Protein AF-A0A2T6MXI6-F1 (afdb_monomer_lite)

Structure (mmCIF, N/CA/C/O backbone):
data_AF-A0A2T6MXI6-F1
#
_entry.id   AF-A0A2T6MXI6-F1
#
loop_
_atom_site.group_PDB
_atom_site.id
_atom_site.type_symbol
_atom_site.label_atom_id
_atom_site.label_alt_id
_atom_site.label_comp_id
_atom_site.label_asym_id
_atom_site.label_entity_id
_atom_site.label_seq_id
_atom_site.pdbx_PDB_ins_code
_atom_site.Cartn_x
_atom_site.Cartn_y
_atom_site.Cartn_z
_atom_site.occupancy
_atom_site.B_iso_or_equiv
_atom_site.auth_seq_id
_atom_site.auth_comp_id
_atom_site.auth_asym_id
_atom_site.auth_atom_id
_atom_site.pdbx_PDB_model_num
ATOM 1 N N . MET A 1 1 ? -22.382 7.036 67.029 1.00 61.28 1 MET A N 1
ATOM 2 C CA . MET A 1 1 ? -22.670 5.892 66.133 1.00 61.28 1 MET A CA 1
ATOM 3 C C . MET A 1 1 ? -23.470 6.321 64.901 1.00 61.28 1 MET A C 1
ATOM 5 O O . MET A 1 1 ? -23.144 5.846 63.827 1.00 61.28 1 MET A O 1
ATOM 9 N N . GLU A 1 2 ? -24.423 7.256 65.007 1.00 67.25 2 GLU A N 1
ATOM 10 C CA . GLU A 1 2 ? -25.267 7.712 63.876 1.00 67.25 2 GLU A CA 1
ATOM 11 C C . GLU A 1 2 ? -24.509 8.440 62.740 1.00 67.25 2 GLU A C 1
ATOM 13 O O . GLU A 1 2 ? -24.763 8.193 61.566 1.00 67.25 2 GLU A O 1
ATOM 18 N N . GLN A 1 3 ? -23.491 9.253 63.047 1.00 60.56 3 GLN A N 1
ATOM 19 C CA . GLN A 1 3 ? -22.696 9.949 62.014 1.00 60.56 3 GLN A CA 1
ATOM 20 C C . GLN A 1 3 ? -21.857 9.003 61.136 1.00 60.56 3 GLN A C 1
ATOM 22 O O . GLN A 1 3 ? -21.593 9.292 59.971 1.00 60.56 3 GLN A O 1
ATOM 27 N N . LEU A 1 4 ? -21.446 7.850 61.678 1.00 68.25 4 LEU A N 1
ATOM 28 C CA . LEU A 1 4 ? -20.714 6.835 60.915 1.00 68.25 4 LEU A CA 1
ATOM 29 C C . LEU A 1 4 ? -21.650 6.066 59.973 1.00 68.25 4 LEU A C 1
ATOM 31 O O . LEU A 1 4 ? -21.227 5.702 58.877 1.00 68.25 4 LEU A O 1
ATOM 35 N N . SER A 1 5 ? -22.917 5.861 60.355 1.00 70.81 5 SER A N 1
ATOM 36 C CA . SER A 1 5 ? -23.911 5.256 59.460 1.00 70.81 5 SER A CA 1
ATOM 37 C C . SER A 1 5 ? -24.338 6.199 58.337 1.00 70.81 5 SER A C 1
ATOM 39 O O . SER A 1 5 ? -24.511 5.744 57.208 1.00 70.81 5 SER A O 1
ATOM 41 N N . GLU A 1 6 ? -24.444 7.506 58.592 1.00 71.81 6 GLU A N 1
ATOM 42 C CA . GLU A 1 6 ? -24.741 8.488 57.539 1.00 71.81 6 GLU A CA 1
ATOM 43 C C . GLU A 1 6 ? -23.597 8.610 56.527 1.00 71.81 6 GLU A C 1
ATOM 45 O O . GLU A 1 6 ? -23.842 8.588 55.323 1.00 71.81 6 GLU A O 1
ATOM 50 N N . LEU A 1 7 ? -22.340 8.637 56.986 1.00 69.50 7 LEU A N 1
ATOM 51 C CA . LEU A 1 7 ? -21.171 8.635 56.102 1.00 69.50 7 LEU A CA 1
ATOM 52 C C . LEU A 1 7 ? -21.049 7.336 55.300 1.00 69.50 7 LEU A C 1
ATOM 54 O O . LEU A 1 7 ? -20.744 7.388 54.113 1.00 69.50 7 LEU A O 1
ATOM 58 N N . ALA A 1 8 ? -21.322 6.177 55.905 1.00 72.25 8 ALA A N 1
ATOM 59 C CA . ALA A 1 8 ? -21.345 4.907 55.181 1.00 72.25 8 ALA A CA 1
ATOM 60 C C . ALA A 1 8 ? -22.435 4.892 54.097 1.00 72.25 8 ALA A C 1
ATOM 62 O O . ALA A 1 8 ? -22.181 4.443 52.983 1.00 72.25 8 ALA A O 1
ATOM 63 N N . THR A 1 9 ? -23.615 5.441 54.395 1.00 77.88 9 THR A N 1
ATOM 64 C CA . THR A 1 9 ? -24.729 5.545 53.439 1.00 77.88 9 THR A CA 1
ATOM 65 C C . THR A 1 9 ? -24.410 6.527 52.310 1.00 77.88 9 THR A C 1
ATOM 67 O O . THR A 1 9 ? -24.687 6.228 51.152 1.00 77.88 9 THR A O 1
ATOM 70 N N . LEU A 1 10 ? -23.763 7.655 52.619 1.00 70.06 10 LEU A N 1
ATOM 71 C CA . LEU A 1 10 ? -23.320 8.650 51.638 1.00 70.06 10 LEU A CA 1
ATOM 72 C C . LEU A 1 10 ? -22.193 8.117 50.740 1.00 70.06 10 LEU A C 1
ATOM 74 O O . LEU A 1 10 ? -22.174 8.375 49.543 1.00 70.06 10 LEU A O 1
ATOM 78 N N . VAL A 1 11 ? -21.250 7.358 51.301 1.00 69.12 11 VAL A N 1
ATOM 79 C CA . VAL A 1 11 ? -20.163 6.728 50.538 1.00 69.12 11 VAL A CA 1
ATOM 80 C C . VAL A 1 11 ? -20.699 5.602 49.659 1.00 69.12 11 VAL A C 1
ATOM 82 O O . VAL A 1 11 ? -20.266 5.478 48.515 1.00 69.12 11 VAL A O 1
ATOM 85 N N . LEU A 1 12 ? -21.655 4.805 50.150 1.00 74.62 12 LEU A N 1
ATOM 86 C CA . LEU A 1 12 ? -22.327 3.804 49.324 1.00 74.62 12 LEU A CA 1
ATOM 87 C C . LEU A 1 12 ? -23.105 4.457 48.181 1.00 74.62 12 LEU A C 1
ATOM 89 O O . LEU A 1 12 ? -22.932 4.029 47.048 1.00 74.62 12 LEU A O 1
ATOM 93 N N . SER A 1 13 ? -23.893 5.503 48.443 1.00 68.44 13 SER A N 1
ATOM 94 C CA . SER A 1 13 ? -24.677 6.182 47.403 1.00 68.44 13 SER A CA 1
ATOM 95 C C . SER A 1 13 ? -23.803 6.944 46.406 1.00 68.44 13 SER A C 1
ATOM 97 O O . SER A 1 13 ? -24.075 6.910 45.211 1.00 68.44 13 SER A O 1
ATOM 99 N N . ALA A 1 14 ? -22.709 7.564 46.856 1.00 59.25 14 ALA A N 1
ATOM 100 C CA . ALA A 1 14 ? -21.727 8.183 45.970 1.00 59.25 14 ALA A CA 1
ATOM 101 C C . ALA A 1 14 ? -21.014 7.141 45.094 1.00 59.25 14 ALA A C 1
ATOM 103 O O . ALA A 1 14 ? -20.790 7.381 43.910 1.00 59.25 14 ALA A O 1
ATOM 104 N N . ARG A 1 15 ? -20.677 5.969 45.649 1.00 65.12 15 ARG A N 1
ATOM 105 C CA . ARG A 1 15 ? -20.066 4.867 44.894 1.00 65.12 15 ARG A CA 1
ATOM 106 C C . ARG A 1 15 ? -21.040 4.257 43.885 1.00 65.12 15 ARG A C 1
ATOM 108 O O . ARG A 1 15 ? -20.613 3.942 42.781 1.00 65.12 15 ARG A O 1
ATOM 115 N N . ASP A 1 16 ? -22.304 4.098 44.254 1.00 71.94 16 ASP A N 1
ATOM 116 C CA . ASP A 1 16 ? -23.349 3.548 43.387 1.00 71.94 16 ASP A CA 1
ATOM 117 C C . ASP A 1 16 ? -23.681 4.516 42.244 1.00 71.94 16 ASP A C 1
ATOM 119 O O . ASP A 1 16 ? -23.647 4.131 41.084 1.00 71.94 16 ASP A O 1
ATOM 123 N N . ALA A 1 17 ? -23.826 5.813 42.538 1.00 64.75 17 ALA A N 1
ATOM 124 C CA . ALA A 1 17 ? -24.053 6.846 41.526 1.00 64.75 17 ALA A CA 1
ATOM 125 C C . ALA A 1 17 ? -22.875 6.995 40.546 1.00 64.75 17 ALA A C 1
ATOM 127 O O . ALA A 1 17 ? -23.083 7.168 39.347 1.00 64.75 17 ALA A O 1
ATOM 128 N N . LEU A 1 18 ? -21.631 6.906 41.035 1.00 65.31 18 LEU A N 1
ATOM 129 C CA . LEU A 1 18 ? -20.447 6.884 40.171 1.00 65.31 18 LEU A CA 1
ATOM 130 C C . LEU A 1 18 ? -20.353 5.581 39.370 1.00 65.31 18 LEU A C 1
ATOM 132 O O . LEU A 1 18 ? -19.901 5.605 38.230 1.00 65.31 18 LEU A O 1
ATOM 136 N N . SER A 1 19 ? -20.768 4.450 39.944 1.00 73.19 19 SER A N 1
ATOM 137 C CA . SER A 1 19 ? -20.817 3.172 39.235 1.00 73.19 19 SER A CA 1
ATOM 138 C C . SER A 1 19 ? -21.846 3.223 38.110 1.00 73.19 19 SER A C 1
ATOM 140 O O . SER A 1 19 ? -21.508 2.897 36.979 1.00 73.19 19 SER A O 1
ATOM 142 N N . ASP A 1 20 ? -23.054 3.704 38.378 1.00 79.19 20 ASP A N 1
ATOM 143 C CA . ASP A 1 20 ? -24.133 3.787 37.396 1.00 79.19 20 ASP A CA 1
ATOM 144 C C . ASP A 1 20 ? -23.843 4.805 36.293 1.00 79.19 20 ASP A C 1
ATOM 146 O O . ASP A 1 20 ? -24.068 4.508 35.120 1.00 79.19 20 ASP A O 1
ATOM 150 N N . ASP A 1 21 ? -23.278 5.972 36.622 1.00 79.62 21 ASP A N 1
ATOM 151 C CA . ASP A 1 21 ? -22.864 6.958 35.615 1.00 79.62 21 ASP A CA 1
ATOM 152 C C . ASP A 1 21 ? -21.746 6.411 34.716 1.00 79.62 21 ASP A C 1
ATOM 154 O O . ASP A 1 21 ? -21.835 6.481 33.489 1.00 79.62 21 ASP A O 1
ATOM 158 N N . ILE A 1 22 ? -20.709 5.801 35.301 1.00 80.50 22 ILE A N 1
ATOM 159 C CA . ILE A 1 22 ? -19.609 5.216 34.526 1.00 80.50 22 ILE A CA 1
ATOM 160 C C . ILE A 1 22 ? -20.101 4.032 33.691 1.00 80.50 22 ILE A C 1
ATOM 162 O O . ILE A 1 22 ? -19.748 3.939 32.516 1.00 80.50 22 ILE A O 1
ATOM 166 N N . VAL A 1 23 ? -20.940 3.156 34.248 1.00 81.44 23 VAL A N 1
ATOM 167 C CA . VAL A 1 23 ? -21.542 2.029 33.520 1.00 81.44 23 VAL A CA 1
ATOM 168 C C . VAL A 1 23 ? -22.420 2.537 32.383 1.00 81.44 23 VAL A C 1
ATOM 170 O O . VAL A 1 23 ? -22.295 2.036 31.269 1.00 81.44 23 VAL A O 1
ATOM 173 N N . SER A 1 24 ? -23.240 3.563 32.615 1.00 84.50 24 SER A N 1
ATOM 174 C CA . SER A 1 24 ? -24.080 4.190 31.591 1.00 84.50 24 SER A CA 1
ATOM 175 C C . SER A 1 24 ? -23.239 4.773 30.456 1.00 84.50 24 SER A C 1
ATOM 177 O O . SER A 1 24 ? -23.475 4.485 29.284 1.00 84.50 24 SER A O 1
ATOM 179 N N . ARG A 1 25 ? -22.175 5.511 30.783 1.00 80.12 25 ARG A N 1
ATOM 180 C CA . ARG A 1 25 ? -21.276 6.117 29.791 1.00 80.12 25 ARG A CA 1
ATOM 181 C C . ARG A 1 25 ? -20.469 5.081 29.014 1.00 80.12 25 ARG A C 1
ATOM 183 O O . ARG A 1 25 ? -20.274 5.242 27.812 1.00 80.12 25 ARG A O 1
ATOM 190 N N . VAL A 1 26 ? -20.020 4.010 29.666 1.00 80.50 26 VAL A N 1
ATOM 191 C CA . VAL A 1 26 ? -19.350 2.884 28.996 1.00 80.50 26 VAL A CA 1
ATOM 192 C C . VAL A 1 26 ? -20.333 2.142 28.096 1.00 80.50 26 VAL A C 1
ATOM 194 O O . VAL A 1 26 ? -20.005 1.862 26.947 1.00 80.50 26 VAL A O 1
ATOM 197 N N . ALA A 1 27 ? -21.547 1.868 28.572 1.00 82.19 27 ALA A N 1
ATOM 198 C CA . ALA A 1 27 ? -22.594 1.238 27.776 1.00 82.19 27 ALA A CA 1
ATOM 199 C C . ALA A 1 27 ? -22.967 2.096 26.559 1.00 82.19 27 ALA A C 1
ATOM 201 O O . ALA A 1 27 ? -23.142 1.564 25.461 1.00 82.19 27 ALA A O 1
ATOM 202 N N . GLN A 1 28 ? -23.016 3.418 26.723 1.00 86.56 28 GLN A N 1
ATOM 203 C CA . GLN A 1 28 ? -23.235 4.359 25.635 1.00 86.56 28 GLN A CA 1
ATOM 204 C C . GLN A 1 28 ? -22.076 4.336 24.631 1.00 86.56 28 GLN A C 1
ATOM 206 O O . GLN A 1 28 ? -22.314 4.137 23.444 1.00 86.56 28 GLN A O 1
ATOM 211 N N . ALA A 1 29 ? -20.826 4.445 25.087 1.00 80.94 29 ALA A N 1
ATOM 212 C CA . ALA A 1 29 ? -19.653 4.396 24.212 1.00 80.94 29 ALA A CA 1
ATOM 213 C C . ALA A 1 29 ? -19.545 3.060 23.453 1.00 80.94 29 ALA A C 1
ATOM 215 O O . ALA A 1 29 ? -19.195 3.034 22.273 1.00 80.94 29 ALA A O 1
ATOM 216 N N . LEU A 1 30 ? -19.888 1.944 24.101 1.00 81.75 30 LEU A N 1
ATOM 217 C CA . LEU A 1 30 ? -19.958 0.631 23.463 1.00 81.75 30 LEU A CA 1
ATOM 218 C C . LEU A 1 30 ? -21.088 0.561 22.434 1.00 81.75 30 LEU A C 1
ATOM 220 O O . LEU A 1 30 ? -20.876 0.043 21.342 1.00 81.75 30 LEU A O 1
ATOM 224 N N . SER A 1 31 ? -22.264 1.109 22.742 1.00 85.69 31 SER A N 1
ATOM 225 C CA . SER A 1 31 ? -23.401 1.153 21.810 1.00 85.69 31 SER A CA 1
ATOM 226 C C . SER A 1 31 ? -23.092 2.007 20.578 1.00 85.69 31 SER A C 1
ATOM 228 O O . SER A 1 31 ? -23.398 1.619 19.447 1.00 85.69 31 SER A O 1
ATOM 230 N N . GLU A 1 32 ? -22.422 3.141 20.774 1.00 87.44 32 GLU A N 1
ATOM 231 C CA . GLU A 1 32 ? -21.911 3.988 19.697 1.00 87.44 32 GLU A CA 1
ATOM 232 C C . GLU A 1 32 ? -20.841 3.250 18.878 1.00 87.44 32 GLU A C 1
ATOM 234 O O . GLU A 1 32 ? -20.908 3.239 17.649 1.00 87.44 32 GLU A O 1
ATOM 239 N N . GLY A 1 33 ? -19.914 2.543 19.532 1.00 83.31 33 GLY A N 1
ATOM 240 C CA . GLY A 1 33 ? -18.909 1.706 18.872 1.00 83.31 33 GLY A CA 1
ATOM 241 C C . GLY A 1 33 ? -19.520 0.586 18.025 1.00 83.31 33 GLY A C 1
ATOM 242 O O . GLY A 1 33 ? -19.134 0.404 16.873 1.00 83.31 33 GLY A O 1
ATOM 243 N N . ILE A 1 34 ? -20.526 -0.116 18.549 1.00 86.69 34 ILE A N 1
ATOM 244 C CA . ILE A 1 34 ? -21.276 -1.151 17.820 1.00 86.69 34 ILE A CA 1
ATOM 245 C C . ILE A 1 34 ? -22.005 -0.542 16.620 1.00 86.69 34 ILE A C 1
ATOM 247 O O . ILE A 1 34 ? -21.999 -1.121 15.537 1.00 86.69 34 ILE A O 1
ATOM 251 N N . THR A 1 35 ? -22.577 0.651 16.772 1.00 87.31 35 THR A N 1
ATOM 252 C CA . THR A 1 35 ? -23.243 1.358 15.670 1.00 87.31 35 THR A CA 1
ATOM 253 C C . THR A 1 35 ? -22.252 1.756 14.575 1.00 87.31 35 THR A C 1
ATOM 255 O O . THR A 1 35 ? -22.543 1.614 13.389 1.00 87.31 35 THR A O 1
ATOM 258 N N . LEU A 1 36 ? -21.058 2.228 14.939 1.00 85.50 36 LEU A N 1
ATOM 259 C CA . LEU A 1 36 ? -19.997 2.523 13.974 1.00 85.50 36 LEU A CA 1
ATOM 260 C C . LEU A 1 36 ? -19.514 1.257 13.258 1.00 85.50 36 LEU A C 1
ATOM 262 O O . LEU A 1 36 ? -19.307 1.295 12.046 1.00 85.50 36 LEU A O 1
ATOM 266 N N . LEU A 1 37 ? -19.392 0.139 13.976 1.00 84.00 37 LEU A N 1
ATOM 267 C CA . LEU A 1 37 ? -19.047 -1.159 13.398 1.00 84.00 37 LEU A CA 1
ATOM 268 C C . LEU A 1 37 ? -20.133 -1.681 12.449 1.00 84.00 37 LEU A C 1
ATOM 270 O O . LEU A 1 37 ? -19.795 -2.167 11.372 1.00 84.00 37 LEU A O 1
ATOM 274 N N . ASP A 1 38 ? -21.418 -1.541 12.783 1.00 85.19 38 ASP A N 1
ATOM 275 C CA . ASP A 1 38 ? -22.526 -1.896 11.883 1.00 85.19 38 ASP A CA 1
ATOM 276 C C . ASP A 1 38 ? -22.493 -1.035 10.614 1.00 85.19 38 ASP A C 1
ATOM 278 O O . ASP A 1 38 ? -22.551 -1.560 9.504 1.00 85.19 38 ASP A O 1
ATOM 282 N N . ARG A 1 39 ? -22.277 0.279 10.746 1.00 83.19 39 ARG A N 1
ATOM 283 C CA . ARG A 1 39 ? -22.135 1.181 9.590 1.00 83.19 39 ARG A CA 1
ATOM 284 C C . ARG A 1 39 ? -20.909 0.864 8.735 1.00 83.19 39 ARG A C 1
ATOM 286 O O . ARG A 1 39 ? -20.992 0.964 7.515 1.00 83.19 39 ARG A O 1
ATOM 293 N N . LEU A 1 40 ? -19.791 0.486 9.352 1.00 81.31 40 LEU A N 1
ATOM 294 C CA . LEU A 1 40 ? -18.577 0.061 8.654 1.00 81.31 40 LEU A CA 1
ATOM 295 C C . LEU A 1 40 ? -18.793 -1.267 7.917 1.00 81.31 40 LEU A C 1
ATOM 297 O O . LEU A 1 40 ? -18.415 -1.390 6.758 1.00 81.31 40 LEU A O 1
ATOM 301 N N . THR A 1 41 ? -19.455 -2.229 8.559 1.00 78.38 41 THR A N 1
ATOM 302 C CA . THR A 1 41 ? -19.763 -3.550 7.986 1.00 78.38 41 THR A CA 1
ATOM 303 C C . THR A 1 41 ? -20.778 -3.446 6.846 1.00 78.38 41 THR A C 1
ATOM 305 O O . THR A 1 41 ? -20.669 -4.153 5.848 1.00 78.38 41 THR A O 1
ATOM 308 N N . ARG A 1 42 ? -21.739 -2.521 6.955 1.00 79.62 42 ARG A N 1
ATOM 309 C CA . ARG A 1 42 ? -22.695 -2.183 5.888 1.00 79.62 42 ARG A CA 1
ATOM 310 C C . ARG A 1 42 ? -22.100 -1.304 4.794 1.00 79.62 42 ARG A C 1
ATOM 312 O O . ARG A 1 42 ? -22.749 -1.089 3.773 1.00 79.62 42 ARG A O 1
ATOM 319 N N . ASN A 1 43 ? -20.892 -0.775 4.980 1.00 85.88 43 ASN A N 1
ATOM 320 C CA . ASN A 1 43 ? -20.195 -0.081 3.913 1.00 85.88 43 ASN A CA 1
ATOM 321 C C . ASN A 1 43 ? -19.607 -1.123 2.958 1.00 85.88 43 ASN A C 1
ATOM 323 O O . ASN A 1 43 ? -18.480 -1.593 3.125 1.00 85.88 43 ASN A O 1
ATOM 327 N N . GLU A 1 44 ? -20.396 -1.479 1.946 1.00 79.44 44 GLU A N 1
ATOM 328 C CA . GLU A 1 44 ? -20.017 -2.480 0.949 1.00 79.44 44 GLU A CA 1
ATOM 329 C C . GLU A 1 44 ? -18.689 -2.138 0.267 1.00 79.44 44 GLU A C 1
ATOM 331 O O . GLU A 1 44 ? -17.901 -3.036 -0.007 1.00 79.44 44 GLU A O 1
ATOM 336 N N . GLY A 1 45 ? -18.389 -0.852 0.062 1.00 81.69 45 GLY A N 1
ATOM 337 C CA . GLY A 1 45 ? -17.127 -0.403 -0.525 1.00 81.69 45 GLY A CA 1
ATOM 338 C C . GLY A 1 45 ? -15.910 -0.723 0.346 1.00 81.69 45 GLY A C 1
ATOM 339 O O . GLY A 1 45 ? -14.926 -1.270 -0.150 1.00 81.69 45 GLY A O 1
ATOM 340 N N . LEU A 1 46 ? -15.973 -0.431 1.648 1.00 81.81 46 LEU A N 1
ATOM 341 C CA . LEU A 1 46 ? -14.884 -0.722 2.588 1.00 81.81 46 LEU A CA 1
ATOM 342 C C . LEU A 1 46 ? -14.715 -2.225 2.810 1.00 81.81 46 LEU A C 1
ATOM 344 O O . LEU A 1 46 ? -13.587 -2.716 2.801 1.00 81.81 46 LEU A O 1
ATOM 348 N N . MET A 1 47 ? -15.816 -2.970 2.925 1.00 85.25 47 MET A N 1
ATOM 349 C CA . MET A 1 47 ? -15.756 -4.429 3.009 1.00 85.25 47 MET A CA 1
ATOM 350 C C . MET A 1 47 ? -15.195 -5.058 1.735 1.00 85.25 47 MET A C 1
ATOM 352 O O . MET A 1 47 ? -14.379 -5.975 1.812 1.00 85.25 47 MET A O 1
ATOM 356 N N . ARG A 1 48 ? -15.565 -4.540 0.558 1.00 84.12 48 ARG A N 1
ATOM 357 C CA . ARG A 1 48 ? -15.020 -4.994 -0.725 1.00 84.12 48 ARG A CA 1
ATOM 358 C C . ARG A 1 48 ? -13.528 -4.701 -0.834 1.00 84.12 48 ARG A C 1
ATOM 360 O O . ARG A 1 48 ? -12.785 -5.558 -1.297 1.00 84.12 48 ARG A O 1
ATOM 367 N N . LEU A 1 49 ? -13.079 -3.525 -0.394 1.00 84.19 49 LEU A N 1
ATOM 368 C CA . LEU A 1 49 ? -11.656 -3.189 -0.346 1.00 84.19 49 LEU A CA 1
ATOM 369 C C . LEU A 1 49 ? -10.889 -4.132 0.578 1.00 84.19 49 LEU A C 1
ATOM 371 O O . LEU A 1 49 ? -9.839 -4.631 0.188 1.00 84.19 49 LEU A O 1
ATOM 375 N N . LEU A 1 50 ? -11.425 -4.422 1.763 1.00 83.94 50 LEU A N 1
ATOM 376 C CA . LEU A 1 50 ? -10.796 -5.341 2.706 1.00 83.94 50 LEU A CA 1
ATOM 377 C C . LEU A 1 50 ? -10.698 -6.756 2.120 1.00 83.94 50 LEU A C 1
ATOM 379 O O . LEU A 1 50 ? -9.634 -7.358 2.179 1.00 83.94 50 LEU A O 1
ATOM 383 N N . GLN A 1 51 ? -11.751 -7.241 1.456 1.00 86.69 51 GLN A N 1
ATOM 384 C CA . GLN A 1 51 ? -11.729 -8.520 0.737 1.00 86.69 51 GLN A CA 1
ATOM 385 C C . GLN A 1 51 ? -10.698 -8.547 -0.394 1.00 86.69 51 GLN A C 1
ATOM 387 O O . GLN A 1 51 ? -10.005 -9.543 -0.562 1.00 86.69 51 GLN A O 1
ATOM 392 N N . VAL A 1 52 ? -10.583 -7.464 -1.170 1.00 86.62 52 VAL A N 1
ATOM 393 C CA . VAL A 1 52 ? -9.578 -7.356 -2.238 1.00 86.62 52 VAL A CA 1
ATOM 394 C C . VAL A 1 52 ? -8.168 -7.359 -1.653 1.00 86.62 52 VAL A C 1
ATOM 396 O O . VAL A 1 52 ? -7.291 -7.993 -2.225 1.00 86.62 52 VAL A O 1
ATOM 399 N N . LEU A 1 53 ? -7.939 -6.691 -0.521 1.00 86.44 53 LEU A N 1
ATOM 400 C CA . LEU A 1 53 ? -6.643 -6.678 0.163 1.00 86.44 53 LEU A CA 1
ATOM 401 C C . LEU A 1 53 ? -6.293 -8.026 0.810 1.00 86.44 53 LEU A C 1
ATOM 403 O O . LEU A 1 53 ? -5.111 -8.338 0.942 1.00 86.44 53 LEU A O 1
ATOM 407 N N . ASP A 1 54 ? -7.298 -8.817 1.184 1.00 87.19 54 ASP A N 1
ATOM 408 C CA . ASP A 1 54 ? -7.125 -10.139 1.792 1.00 87.19 54 ASP A CA 1
ATOM 409 C C . ASP A 1 54 ? -6.841 -11.249 0.765 1.00 87.19 54 ASP A C 1
ATOM 411 O O . ASP A 1 54 ? -6.490 -12.368 1.138 1.00 87.19 54 ASP A O 1
ATOM 415 N N . THR A 1 55 ? -6.941 -10.968 -0.541 1.00 91.12 55 THR A N 1
ATOM 416 C CA . THR A 1 55 ? -6.609 -11.983 -1.544 1.00 91.12 55 THR A CA 1
ATOM 417 C C . THR A 1 55 ? -5.106 -12.296 -1.543 1.00 91.12 55 THR A C 1
ATOM 419 O O . THR A 1 55 ? -4.280 -11.381 -1.409 1.00 91.12 55 THR A O 1
ATOM 422 N N . PRO A 1 56 ? -4.710 -13.571 -1.741 1.00 88.62 56 PRO A N 1
ATOM 423 C CA . PRO A 1 56 ? -3.302 -13.957 -1.825 1.00 88.62 56 PRO A CA 1
ATOM 424 C C . PRO A 1 56 ? -2.519 -13.145 -2.862 1.00 88.62 56 PRO A C 1
ATOM 426 O O . PRO A 1 56 ? -1.354 -12.810 -2.647 1.00 88.62 56 PRO A O 1
ATOM 429 N N . GLU A 1 57 ? -3.160 -12.780 -3.972 1.00 89.38 57 GLU A N 1
ATOM 430 C CA . GLU A 1 57 ? -2.565 -11.973 -5.034 1.00 89.38 57 GLU A CA 1
ATOM 431 C C . GLU A 1 57 ? -2.240 -10.555 -4.549 1.00 89.38 57 GLU A C 1
ATOM 433 O O . GLU A 1 57 ? -1.124 -10.078 -4.759 1.00 89.38 57 GLU A O 1
ATOM 438 N N . SER A 1 58 ? -3.172 -9.888 -3.861 1.00 87.56 58 SER A N 1
ATOM 439 C CA . SER A 1 58 ? -2.957 -8.544 -3.312 1.00 87.56 58 SER A CA 1
ATOM 440 C C . SER A 1 58 ? -1.891 -8.545 -2.225 1.00 87.56 58 SER A C 1
ATOM 442 O O . SER A 1 58 ? -1.009 -7.685 -2.227 1.00 87.56 58 SER A O 1
ATOM 444 N N . GLN A 1 59 ? -1.904 -9.542 -1.339 1.00 88.62 59 GLN A N 1
ATOM 445 C CA . GLN A 1 59 ? -0.862 -9.713 -0.326 1.00 88.62 59 GLN A CA 1
ATOM 446 C C . GLN A 1 59 ? 0.515 -9.910 -0.973 1.00 88.62 59 GLN A C 1
ATOM 448 O O . GLN A 1 59 ? 1.491 -9.273 -0.569 1.00 88.62 59 GLN A O 1
ATOM 453 N N . HIS A 1 60 ? 0.602 -10.737 -2.020 1.00 91.50 60 HIS A N 1
ATOM 454 C CA . HIS A 1 60 ? 1.845 -10.966 -2.750 1.00 91.50 60 HIS A CA 1
ATOM 455 C C . HIS A 1 60 ? 2.352 -9.695 -3.445 1.00 91.50 60 HIS A C 1
ATOM 457 O O . HIS A 1 60 ? 3.543 -9.389 -3.378 1.00 91.50 60 HIS A O 1
ATOM 463 N N . LEU A 1 61 ? 1.455 -8.916 -4.058 1.00 89.12 61 LEU A N 1
ATOM 464 C CA . LEU A 1 61 ? 1.791 -7.631 -4.675 1.00 89.12 61 LEU A CA 1
ATOM 465 C C . LEU A 1 61 ? 2.298 -6.617 -3.645 1.00 89.12 61 LEU A C 1
ATOM 467 O O . LEU A 1 61 ? 3.317 -5.969 -3.883 1.00 89.12 61 LEU A O 1
ATOM 471 N N . LEU A 1 62 ? 1.635 -6.501 -2.492 1.00 89.75 62 LEU A N 1
ATOM 472 C CA . LEU A 1 62 ? 2.038 -5.590 -1.417 1.00 89.75 62 LEU A CA 1
ATOM 473 C C . LEU A 1 62 ? 3.404 -5.968 -0.835 1.00 89.75 62 LEU A C 1
ATOM 475 O O . LEU A 1 62 ? 4.272 -5.106 -0.676 1.00 89.75 62 LEU A O 1
ATOM 479 N N . LEU A 1 63 ? 3.629 -7.257 -0.572 1.00 91.62 63 LEU A N 1
ATOM 480 C CA . LEU A 1 63 ? 4.923 -7.761 -0.109 1.00 91.62 63 LEU A CA 1
ATOM 481 C C . LEU A 1 63 ? 6.021 -7.548 -1.158 1.00 91.62 63 LEU A C 1
ATOM 483 O O . LEU A 1 63 ? 7.127 -7.114 -0.816 1.00 91.62 63 LEU A O 1
ATOM 487 N N . GLY A 1 64 ? 5.717 -7.806 -2.431 1.00 92.75 64 GLY A N 1
ATOM 488 C CA . GLY A 1 64 ? 6.628 -7.589 -3.552 1.00 92.75 64 GLY A CA 1
ATOM 489 C C . GLY A 1 64 ? 7.025 -6.122 -3.691 1.00 92.75 64 GLY A C 1
ATOM 490 O O . GLY A 1 64 ? 8.215 -5.811 -3.758 1.00 92.75 64 GLY A O 1
ATOM 491 N N . LEU A 1 65 ? 6.047 -5.215 -3.646 1.00 91.25 65 LEU A N 1
ATOM 49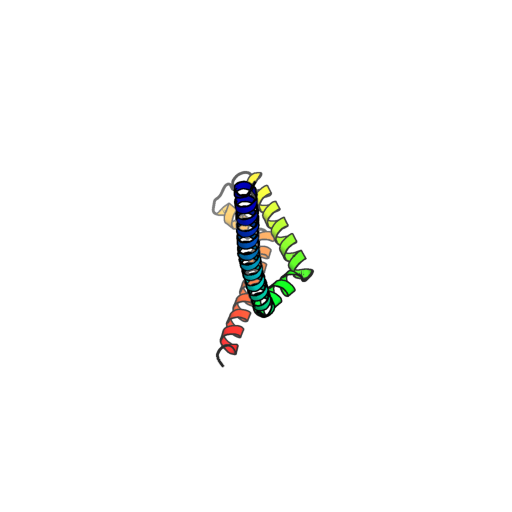2 C CA . LEU A 1 65 ? 6.262 -3.771 -3.714 1.00 91.25 65 LEU A CA 1
ATOM 493 C C . LEU A 1 65 ? 7.096 -3.265 -2.532 1.00 91.25 65 LEU A C 1
ATOM 495 O O . LEU A 1 65 ? 8.076 -2.550 -2.736 1.00 91.25 65 LEU A O 1
ATOM 499 N N . SER A 1 66 ? 6.757 -3.675 -1.307 1.00 93.88 66 SER A N 1
ATOM 500 C CA . SER A 1 66 ? 7.521 -3.320 -0.105 1.00 93.88 66 SER A CA 1
ATOM 501 C C . SER A 1 66 ? 8.975 -3.794 -0.196 1.00 93.88 66 SER A C 1
ATOM 503 O O . SER A 1 66 ? 9.918 -3.054 0.105 1.00 93.88 66 SER A O 1
ATOM 505 N N . THR A 1 67 ? 9.177 -5.028 -0.662 1.00 94.88 67 THR A N 1
ATOM 506 C CA . THR A 1 67 ? 10.512 -5.602 -0.862 1.00 94.88 67 THR A CA 1
ATOM 507 C C . THR A 1 67 ? 11.296 -4.843 -1.931 1.00 94.88 67 THR A C 1
ATOM 509 O O . THR A 1 67 ? 12.471 -4.537 -1.725 1.00 94.88 67 THR A O 1
ATOM 512 N N . ALA A 1 68 ? 10.661 -4.510 -3.057 1.00 90.25 68 ALA A N 1
ATOM 513 C CA . ALA A 1 68 ? 11.275 -3.741 -4.135 1.00 90.25 68 ALA A CA 1
ATOM 514 C C . ALA A 1 68 ? 11.681 -2.336 -3.666 1.00 90.25 68 ALA A C 1
ATOM 516 O O . ALA A 1 68 ? 12.815 -1.922 -3.900 1.00 90.25 68 ALA A O 1
ATOM 517 N N . LEU A 1 69 ? 10.808 -1.643 -2.928 1.00 91.75 69 LEU A N 1
ATOM 518 C CA . LEU A 1 69 ? 11.091 -0.325 -2.359 1.00 91.75 69 LEU A CA 1
ATOM 519 C C . LEU A 1 69 ? 12.259 -0.373 -1.362 1.00 91.75 69 LEU A C 1
ATOM 521 O O . LEU A 1 69 ? 13.146 0.479 -1.401 1.00 91.75 69 LEU A O 1
ATOM 525 N N . SER A 1 70 ? 12.297 -1.401 -0.512 1.00 90.06 70 SER A N 1
ATOM 526 C CA . SER A 1 70 ? 13.384 -1.612 0.455 1.00 90.06 70 SER A CA 1
ATOM 527 C C . SER A 1 70 ? 14.727 -1.865 -0.234 1.00 90.06 70 SER A C 1
ATOM 529 O O . SER A 1 70 ? 15.749 -1.314 0.178 1.00 90.06 70 SER A O 1
ATOM 531 N N . LYS A 1 71 ? 14.733 -2.678 -1.300 1.00 91.00 71 LYS A N 1
ATOM 532 C CA . LYS A 1 71 ? 15.926 -2.925 -2.124 1.00 91.00 71 LYS A CA 1
ATOM 533 C C . LYS A 1 71 ? 16.390 -1.651 -2.821 1.00 91.00 71 LYS A C 1
ATOM 535 O O . LYS A 1 71 ? 17.546 -1.285 -2.677 1.00 91.00 71 LYS A O 1
ATOM 540 N N . MET A 1 72 ? 15.479 -0.930 -3.474 1.00 89.69 72 MET A N 1
ATOM 541 C CA . MET A 1 72 ? 15.779 0.343 -4.133 1.00 89.69 72 MET A CA 1
ATOM 542 C C . MET A 1 72 ? 16.379 1.360 -3.156 1.00 89.69 72 MET A C 1
ATOM 544 O O . MET A 1 72 ? 17.394 1.980 -3.456 1.00 89.69 72 MET A O 1
ATOM 548 N N . SER A 1 73 ? 15.782 1.514 -1.969 1.00 86.25 73 SER A N 1
ATOM 549 C CA . SER A 1 73 ? 16.285 2.424 -0.935 1.00 86.25 73 SER A CA 1
ATOM 550 C C . SER A 1 73 ? 17.697 2.049 -0.481 1.00 86.25 73 SER A C 1
ATOM 552 O O . SER A 1 73 ? 18.561 2.921 -0.378 1.00 86.25 73 SER A O 1
ATOM 554 N N . ARG A 1 74 ? 17.953 0.753 -0.263 1.00 89.75 74 ARG A N 1
ATOM 555 C CA . ARG A 1 74 ? 19.280 0.247 0.097 1.00 89.75 74 ARG A CA 1
ATOM 556 C C . ARG A 1 74 ? 20.298 0.499 -1.011 1.00 89.75 74 ARG A C 1
ATOM 558 O O . ARG A 1 74 ? 21.374 1.006 -0.716 1.00 89.75 74 ARG A O 1
ATOM 565 N N . ASP A 1 75 ? 19.955 0.181 -2.254 1.00 86.12 75 ASP A N 1
ATOM 566 C CA . ASP A 1 75 ? 20.851 0.317 -3.403 1.00 86.12 75 ASP A CA 1
ATOM 567 C C . ASP A 1 75 ? 21.218 1.782 -3.652 1.00 86.12 75 ASP A C 1
ATOM 569 O O . ASP A 1 75 ? 22.386 2.085 -3.889 1.00 86.12 75 ASP A O 1
ATOM 573 N N . ILE A 1 76 ? 20.263 2.707 -3.511 1.00 83.12 76 ILE A N 1
ATOM 574 C CA . ILE A 1 76 ? 20.525 4.152 -3.579 1.00 83.12 76 ILE A CA 1
ATOM 575 C C . ILE A 1 76 ? 21.470 4.593 -2.455 1.00 83.12 76 ILE A C 1
ATOM 577 O O . ILE A 1 76 ? 22.372 5.389 -2.700 1.00 83.12 76 ILE A O 1
ATOM 581 N N . ALA A 1 77 ? 21.287 4.080 -1.236 1.00 83.50 77 ALA A N 1
ATOM 582 C CA . ALA A 1 77 ? 22.093 4.475 -0.083 1.00 83.50 77 ALA A CA 1
ATOM 583 C C . ALA A 1 77 ? 23.558 4.008 -0.168 1.00 83.50 77 ALA A C 1
ATOM 585 O O . ALA A 1 77 ? 24.435 4.667 0.389 1.00 83.50 77 ALA A O 1
ATOM 586 N N . ILE A 1 78 ? 23.828 2.883 -0.838 1.00 86.00 78 ILE A N 1
ATOM 587 C CA . ILE A 1 78 ? 25.181 2.308 -0.954 1.00 86.00 78 ILE A CA 1
ATOM 588 C C . ILE A 1 78 ? 25.872 2.620 -2.288 1.00 86.00 78 ILE A C 1
ATOM 590 O O . ILE A 1 78 ? 27.082 2.421 -2.405 1.00 86.00 78 ILE A O 1
ATOM 594 N N . SER A 1 79 ? 25.133 3.080 -3.301 1.00 78.38 79 SER A N 1
ATOM 595 C CA . SER A 1 79 ? 25.694 3.366 -4.624 1.00 78.38 79 SER A CA 1
ATOM 596 C C . SER A 1 79 ? 26.380 4.734 -4.664 1.00 78.38 79 SER A C 1
ATOM 598 O O . SER A 1 79 ? 25.864 5.701 -4.099 1.00 78.38 79 SER A O 1
ATOM 600 N N . PRO A 1 80 ? 27.521 4.870 -5.370 1.00 74.31 80 PRO A N 1
ATOM 601 C CA . PRO A 1 80 ? 28.117 6.177 -5.600 1.00 74.31 80 PRO A CA 1
ATOM 602 C C . PRO A 1 80 ? 27.135 7.074 -6.375 1.00 74.31 80 PRO A C 1
ATOM 604 O O . PRO A 1 80 ? 26.407 6.573 -7.240 1.00 74.31 80 PRO A O 1
ATOM 607 N N . PRO A 1 81 ? 27.118 8.394 -6.107 1.00 73.50 81 PRO A N 1
ATOM 608 C CA . PRO A 1 81 ? 26.223 9.315 -6.793 1.00 73.50 81 PRO A CA 1
ATOM 609 C C . PRO A 1 81 ? 26.411 9.214 -8.308 1.00 73.50 81 PRO A C 1
ATOM 611 O O . PRO A 1 81 ? 27.536 9.090 -8.808 1.00 73.50 81 PRO A O 1
ATOM 614 N N . SER A 1 82 ? 25.297 9.256 -9.043 1.00 74.94 82 SER A N 1
ATOM 615 C CA . SER A 1 82 ? 25.334 9.200 -10.503 1.00 74.94 82 SER A CA 1
ATOM 616 C C . SER A 1 82 ? 26.232 10.312 -11.037 1.00 74.94 82 SER A C 1
ATOM 618 O O . SER A 1 82 ? 26.080 11.478 -10.676 1.00 74.94 82 SER A O 1
ATOM 620 N N . LYS A 1 83 ? 27.156 9.952 -11.933 1.00 72.56 83 LYS A N 1
ATOM 621 C CA . LYS A 1 83 ? 28.076 10.906 -12.571 1.00 72.56 83 LYS A CA 1
ATOM 622 C C . LYS A 1 83 ? 27.349 11.931 -13.459 1.00 72.56 83 LYS A C 1
ATOM 624 O O . LYS A 1 83 ? 27.957 12.924 -13.843 1.00 72.56 83 LYS A O 1
ATOM 629 N N . GLY A 1 84 ? 26.064 11.708 -13.759 1.00 72.69 84 GLY A N 1
ATOM 630 C CA . GLY A 1 84 ? 25.226 12.618 -14.543 1.00 72.69 84 GLY A CA 1
ATOM 631 C C . GLY A 1 84 ? 25.643 12.745 -16.016 1.00 72.69 84 GLY A C 1
ATO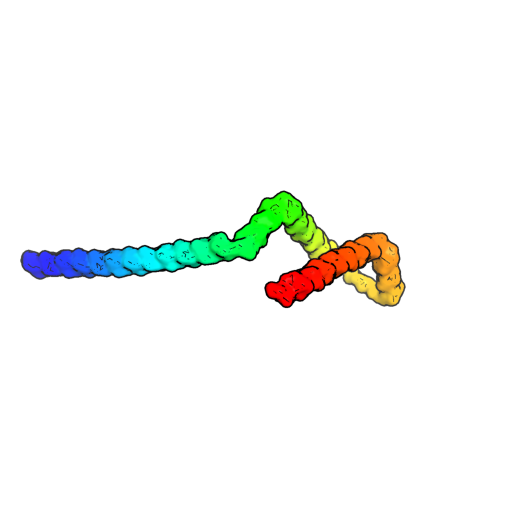M 632 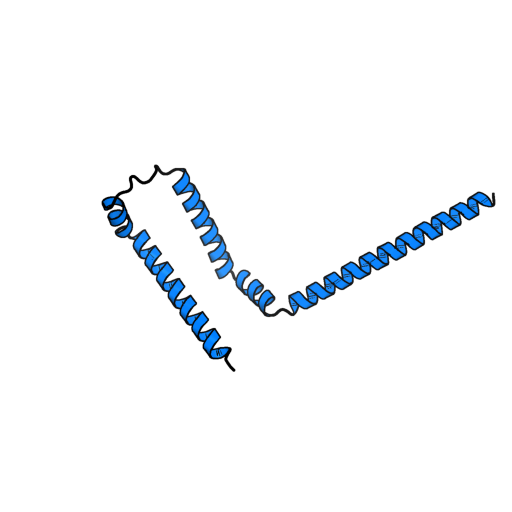O O . GLY A 1 84 ? 26.530 12.044 -16.501 1.00 72.69 84 GLY A O 1
ATOM 633 N N . GLY A 1 85 ? 24.970 13.643 -16.742 1.00 88.81 85 GLY A N 1
ATOM 634 C CA . GLY A 1 85 ? 25.265 13.981 -18.142 1.00 88.81 85 GLY A CA 1
ATOM 635 C C . GLY A 1 85 ? 24.391 13.270 -19.184 1.00 88.81 85 GLY A C 1
ATOM 636 O O . GLY A 1 85 ? 23.772 12.240 -18.917 1.00 88.81 85 GLY A O 1
ATOM 637 N N . LEU A 1 86 ? 24.363 13.823 -20.404 1.00 87.25 86 LEU A N 1
ATOM 638 C CA . LEU A 1 86 ? 23.557 13.308 -21.525 1.00 87.25 86 LEU A CA 1
ATOM 639 C C . LEU A 1 86 ? 23.890 11.845 -21.855 1.00 87.25 86 LEU A C 1
ATOM 641 O O . LEU A 1 86 ? 22.989 11.040 -22.068 1.00 87.25 86 LEU A O 1
ATOM 645 N N . ALA A 1 87 ? 25.173 11.475 -21.814 1.00 86.88 87 ALA A N 1
ATOM 646 C CA . ALA A 1 87 ? 25.611 10.096 -22.028 1.00 86.88 87 ALA A CA 1
ATOM 647 C C . ALA A 1 87 ? 25.076 9.129 -20.954 1.00 86.88 87 ALA A C 1
ATOM 649 O O . ALA A 1 87 ? 24.727 7.995 -21.271 1.00 86.88 87 ALA A O 1
ATOM 650 N N . GLY A 1 88 ? 24.972 9.573 -19.696 1.00 85.44 88 GLY A N 1
ATOM 651 C CA . GLY A 1 88 ? 24.410 8.777 -18.602 1.00 85.44 88 GLY A CA 1
ATOM 652 C C . GLY A 1 88 ? 22.906 8.554 -18.754 1.00 85.44 88 GLY A C 1
ATOM 653 O O . GLY A 1 88 ? 22.435 7.440 -18.553 1.00 85.44 88 GLY A O 1
ATOM 654 N N . VAL A 1 89 ? 22.168 9.581 -19.187 1.00 87.38 89 VAL A N 1
ATOM 655 C CA . VAL A 1 89 ? 20.727 9.477 -19.478 1.00 87.38 89 VAL A CA 1
ATOM 656 C C . VAL A 1 89 ? 20.466 8.521 -20.640 1.00 87.38 89 VAL A C 1
ATOM 658 O O . VAL A 1 89 ? 19.602 7.655 -20.534 1.00 87.38 89 VAL A O 1
ATOM 661 N N . VAL A 1 90 ? 21.234 8.633 -21.728 1.00 89.12 90 VAL A N 1
ATOM 662 C CA . VAL A 1 90 ? 21.115 7.717 -22.873 1.00 89.12 90 VAL A CA 1
ATOM 663 C C . VAL A 1 90 ? 21.448 6.288 -22.454 1.00 89.12 90 VAL A C 1
ATOM 665 O O . VAL A 1 90 ? 20.719 5.366 -22.802 1.00 89.12 90 VAL A O 1
ATOM 668 N N . LYS A 1 91 ? 22.507 6.096 -21.659 1.00 88.50 91 LYS A N 1
ATOM 669 C CA . LYS A 1 91 ? 22.873 4.775 -21.144 1.00 88.50 91 LYS A CA 1
ATOM 670 C C . LYS A 1 91 ? 21.755 4.165 -20.298 1.00 88.50 91 LYS A C 1
ATOM 672 O O . LYS A 1 91 ? 21.382 3.034 -20.573 1.00 88.50 91 LYS A O 1
ATOM 677 N N . LEU A 1 92 ? 21.191 4.923 -19.357 1.00 88.19 92 LEU A N 1
ATOM 678 C CA . LEU A 1 92 ? 20.058 4.496 -18.533 1.00 88.19 92 LEU A CA 1
ATOM 679 C C . LEU A 1 92 ? 18.835 4.141 -19.393 1.00 88.19 92 LEU A C 1
ATOM 681 O O . LEU A 1 92 ? 18.220 3.104 -19.202 1.00 88.19 92 LEU A O 1
ATOM 685 N N . ALA A 1 93 ? 18.503 4.956 -20.395 1.00 88.38 93 ALA A N 1
ATOM 686 C CA . ALA A 1 93 ? 17.380 4.676 -21.292 1.00 88.38 93 ALA A CA 1
ATOM 687 C C . ALA A 1 93 ? 17.578 3.401 -22.141 1.00 88.38 93 ALA A C 1
ATOM 689 O O . ALA A 1 93 ? 16.606 2.760 -22.549 1.00 88.38 93 ALA A O 1
ATOM 690 N N . MET A 1 94 ? 18.829 3.024 -22.418 1.00 91.44 94 MET A N 1
ATOM 691 C CA . MET A 1 94 ? 19.170 1.781 -23.114 1.00 91.44 94 MET A CA 1
ATOM 692 C C . MET A 1 94 ? 19.215 0.557 -22.190 1.00 91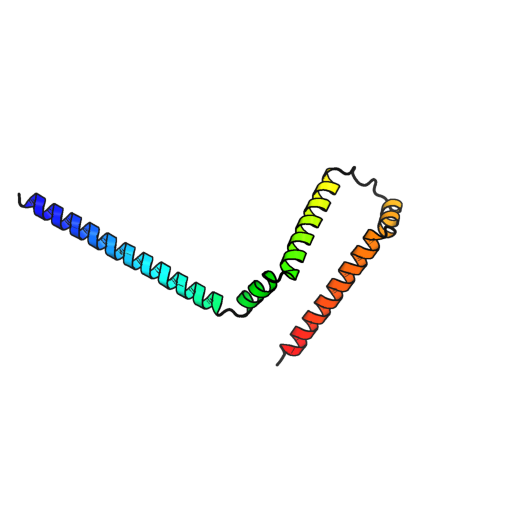.44 94 MET A C 1
ATOM 694 O O . MET A 1 94 ? 19.319 -0.560 -22.695 1.00 91.44 94 MET A O 1
ATOM 698 N N . GLU A 1 95 ? 19.143 0.726 -20.867 1.00 92.75 95 GLU A N 1
ATOM 699 C CA . GLU A 1 95 ? 19.115 -0.408 -19.944 1.00 92.75 95 GLU A CA 1
ATOM 700 C C . GLU A 1 95 ? 17.803 -1.194 -20.122 1.00 92.75 95 GLU A C 1
ATOM 702 O O . GLU A 1 95 ? 16.718 -0.608 -20.015 1.00 92.75 95 GLU A O 1
ATOM 707 N N . PRO A 1 96 ? 17.862 -2.522 -20.354 1.00 92.19 96 PRO A N 1
ATOM 708 C CA . PRO A 1 96 ? 16.662 -3.339 -20.543 1.00 92.19 96 PRO A CA 1
ATOM 709 C C . PRO A 1 96 ? 15.664 -3.203 -19.386 1.00 92.19 96 PRO A C 1
ATOM 711 O O . PRO A 1 96 ? 14.466 -3.066 -19.615 1.00 92.19 96 PRO A O 1
ATOM 714 N N . GLY A 1 97 ? 16.163 -3.129 -18.146 1.00 88.38 97 GLY A N 1
ATOM 715 C CA . GLY A 1 97 ? 15.325 -2.948 -16.957 1.00 88.38 97 GLY A CA 1
ATOM 716 C C . GLY A 1 97 ? 14.576 -1.611 -16.930 1.00 88.38 97 GLY A C 1
ATOM 717 O O . GLY A 1 97 ? 13.422 -1.559 -16.508 1.00 88.38 97 GLY A O 1
ATOM 718 N N . THR A 1 98 ? 15.177 -0.528 -17.434 1.00 90.75 98 THR A N 1
ATOM 719 C CA . THR A 1 98 ? 14.499 0.771 -17.564 1.00 90.75 98 THR A CA 1
ATOM 720 C C . THR A 1 98 ? 13.409 0.716 -18.628 1.00 90.75 98 THR A C 1
ATOM 722 O O . THR A 1 98 ? 12.311 1.225 -18.410 1.00 90.75 98 THR A O 1
ATOM 725 N N . GLN A 1 99 ? 13.669 0.053 -19.754 1.00 94.38 99 GLN A N 1
ATOM 726 C CA . GLN A 1 99 ? 12.679 -0.119 -20.820 1.00 94.38 99 GLN A CA 1
ATOM 727 C C . GLN A 1 99 ? 11.485 -0.965 -20.357 1.00 94.38 99 GLN A C 1
ATOM 729 O O . GLN A 1 99 ? 10.332 -0.585 -20.572 1.00 94.38 99 G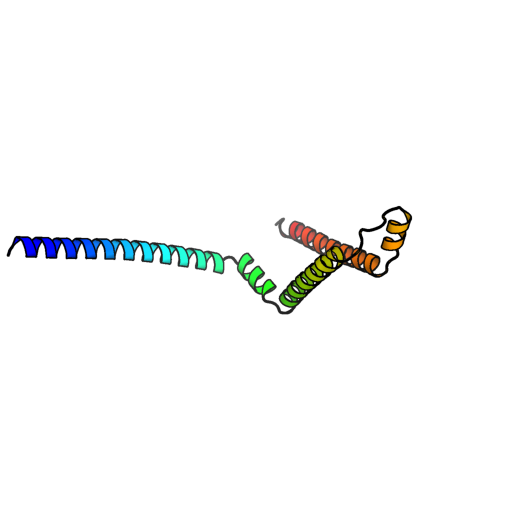LN A O 1
ATOM 734 N N . GLU A 1 100 ? 11.744 -2.080 -19.674 1.00 93.06 100 GLU A N 1
ATOM 735 C CA . GLU A 1 100 ? 10.711 -2.939 -19.089 1.00 93.06 100 GLU A CA 1
ATOM 736 C C . GLU A 1 100 ? 9.912 -2.222 -17.995 1.00 93.06 100 GLU A C 1
ATOM 738 O O . GLU A 1 100 ? 8.683 -2.335 -17.958 1.00 93.06 100 GLU A O 1
ATOM 743 N N . GLY A 1 101 ? 10.572 -1.426 -17.150 1.00 90.38 101 GLY A N 1
ATOM 744 C CA . GLY A 1 101 ? 9.913 -0.594 -16.143 1.00 90.38 101 GLY A CA 1
ATOM 745 C C . GLY A 1 101 ? 8.976 0.440 -16.770 1.00 90.38 101 GLY A C 1
ATOM 746 O O . GLY A 1 101 ? 7.800 0.512 -16.410 1.00 90.38 101 GLY A O 1
ATOM 747 N N . LEU A 1 102 ? 9.455 1.186 -17.770 1.00 92.50 102 LEU A N 1
ATOM 748 C CA . LEU A 1 102 ? 8.643 2.161 -18.507 1.00 92.50 102 LEU A CA 1
ATOM 749 C C . LEU A 1 102 ? 7.451 1.502 -19.211 1.00 92.50 102 LEU A C 1
ATOM 751 O O . LEU A 1 102 ? 6.335 2.029 -19.171 1.00 92.50 102 LEU A O 1
ATOM 755 N N . ARG A 1 103 ? 7.653 0.326 -19.817 1.00 94.12 103 ARG A N 1
ATOM 756 C CA . ARG A 1 103 ? 6.573 -0.459 -20.430 1.00 94.12 103 ARG A CA 1
ATOM 757 C C . ARG A 1 103 ? 5.538 -0.899 -19.395 1.00 94.12 103 ARG A C 1
ATOM 759 O O . ARG A 1 103 ? 4.342 -0.776 -19.651 1.00 94.12 103 ARG A O 1
ATOM 766 N N . SER A 1 104 ? 5.985 -1.379 -18.237 1.00 92.06 104 SER A N 1
ATOM 767 C CA . SER A 1 104 ? 5.112 -1.837 -17.150 1.00 92.06 104 SER A CA 1
ATOM 768 C C . SER A 1 104 ? 4.254 -0.696 -16.604 1.00 92.06 104 SER A C 1
ATOM 770 O O . SER A 1 104 ? 3.037 -0.837 -16.492 1.00 92.06 104 SER A O 1
ATOM 772 N N . LEU A 1 105 ? 4.862 0.469 -16.363 1.00 91.81 105 LEU A N 1
ATOM 773 C CA . LEU A 1 105 ? 4.150 1.679 -15.944 1.00 91.81 105 LEU A CA 1
ATOM 774 C C . LEU A 1 105 ? 3.145 2.150 -17.002 1.00 91.81 105 LEU A C 1
ATOM 776 O O . LEU A 1 105 ? 2.025 2.529 -16.665 1.00 91.81 105 LEU A O 1
ATOM 780 N N . SER A 1 106 ? 3.514 2.073 -18.282 1.00 94.56 106 SER A N 1
ATOM 781 C CA . SER A 1 106 ? 2.621 2.441 -19.387 1.00 94.56 106 SER A CA 1
ATOM 782 C C . SER A 1 106 ? 1.397 1.523 -19.468 1.00 94.56 106 SER A C 1
ATOM 784 O O . SER A 1 106 ? 0.278 2.000 -19.657 1.00 94.56 106 SER A O 1
ATOM 786 N N . LEU A 1 107 ? 1.583 0.210 -19.295 1.00 94.81 107 LEU A N 1
ATOM 787 C CA . LEU A 1 107 ? 0.482 -0.758 -19.272 1.00 94.81 107 LEU A CA 1
ATOM 788 C C . LEU A 1 107 ? -0.432 -0.555 -18.061 1.00 94.81 107 LEU A C 1
ATOM 790 O O . LEU A 1 107 ? -1.651 -0.539 -18.224 1.00 94.81 107 LEU A O 1
ATOM 794 N N . LEU A 1 108 ? 0.141 -0.339 -16.875 1.00 92.94 108 LEU A N 1
ATOM 795 C CA . LEU A 1 108 ? -0.621 -0.017 -15.668 1.00 92.94 108 LEU A CA 1
ATOM 796 C C . LEU A 1 108 ? -1.482 1.238 -15.874 1.00 92.94 108 LEU A C 1
ATOM 798 O O . LEU A 1 108 ? -2.684 1.216 -15.610 1.00 92.94 108 LEU A O 1
ATOM 802 N N . GLY A 1 109 ? -0.884 2.311 -16.401 1.00 91.88 109 GLY A N 1
ATOM 803 C CA . GLY A 1 109 ? -1.587 3.561 -16.686 1.00 91.88 109 GLY A CA 1
ATOM 804 C C . GLY A 1 109 ? -2.716 3.395 -17.704 1.00 91.88 109 GLY A C 1
ATOM 805 O O . GLY A 1 109 ? -3.797 3.951 -17.512 1.00 91.88 109 GLY A O 1
ATOM 806 N N . LYS A 1 110 ? -2.505 2.584 -18.750 1.00 95.25 110 LYS A N 1
ATOM 807 C CA . LYS A 1 110 ? -3.541 2.262 -19.740 1.00 95.25 110 LYS A CA 1
ATOM 808 C C . LYS A 1 110 ? -4.759 1.610 -19.081 1.00 95.25 110 LYS A C 1
ATOM 810 O O . LYS A 1 110 ? -5.863 2.130 -19.214 1.00 95.25 110 LYS A O 1
ATOM 815 N N . TYR A 1 111 ? -4.560 0.521 -18.337 1.00 92.06 111 TYR A N 1
ATOM 816 C CA . TYR A 1 111 ? -5.670 -0.201 -17.706 1.00 92.06 111 TYR A CA 1
ATOM 817 C C . TYR A 1 111 ? -6.398 0.638 -16.654 1.00 92.06 111 TYR A C 1
ATOM 819 O O . TYR A 1 111 ? -7.621 0.566 -16.544 1.00 92.06 111 TYR A O 1
ATOM 827 N N . TRP A 1 112 ? -5.668 1.477 -15.915 1.00 89.94 112 TRP A N 1
ATOM 828 C CA . TRP A 1 112 ? -6.287 2.412 -14.981 1.00 89.94 112 TRP A CA 1
ATOM 829 C C . TRP A 1 112 ? -7.151 3.445 -15.719 1.00 89.94 112 TRP A C 1
ATOM 831 O O . TRP A 1 112 ? -8.317 3.638 -15.369 1.00 89.94 112 TRP A O 1
ATOM 841 N N . SER A 1 113 ? -6.631 4.075 -16.775 1.00 90.38 113 SER A N 1
ATOM 842 C CA . SER A 1 113 ? -7.397 5.054 -17.554 1.00 90.38 113 SER A CA 1
ATOM 843 C C . SER A 1 113 ? -8.663 4.446 -18.162 1.00 90.38 113 SER A C 1
ATOM 845 O O . SER A 1 113 ? -9.731 5.055 -18.080 1.00 90.38 113 SER A O 1
ATOM 847 N N . ASP A 1 114 ? -8.564 3.231 -18.704 1.00 93.31 114 ASP A N 1
ATOM 848 C CA . ASP A 1 114 ? -9.699 2.504 -19.276 1.00 93.31 114 ASP A CA 1
ATOM 849 C C . ASP A 1 114 ? -10.770 2.204 -18.208 1.00 93.31 114 ASP A C 1
ATOM 851 O O . ASP A 1 114 ? -11.951 2.466 -18.433 1.00 93.31 114 ASP A O 1
ATOM 855 N N . SER A 1 115 ? -10.364 1.767 -17.010 1.00 86.00 115 SER A N 1
ATOM 856 C CA . SER A 1 115 ? -11.274 1.535 -15.875 1.00 86.00 115 SER A CA 1
ATOM 857 C C . SER A 1 115 ? -11.988 2.816 -15.415 1.00 86.00 115 SER A C 1
ATOM 859 O O . SER A 1 115 ? -13.203 2.827 -15.214 1.00 86.00 115 SER A O 1
ATOM 861 N N . MET A 1 116 ? -11.268 3.940 -15.322 1.00 85.12 116 MET A N 1
ATOM 862 C CA . MET A 1 116 ? -11.865 5.233 -14.954 1.00 85.12 116 MET A CA 1
ATOM 863 C C . MET A 1 116 ? -12.853 5.740 -16.006 1.00 85.12 116 MET A C 1
ATOM 865 O O . MET A 1 116 ? -13.867 6.345 -15.665 1.00 85.12 116 MET A O 1
ATOM 869 N N . ARG A 1 117 ? -12.574 5.523 -17.294 1.00 89.00 117 ARG A N 1
ATOM 870 C CA . ARG A 1 117 ? -13.492 5.892 -18.383 1.00 89.00 117 ARG A CA 1
ATOM 871 C C . ARG A 1 117 ? -14.771 5.065 -18.338 1.00 89.00 117 ARG A C 1
ATOM 873 O O . ARG A 1 117 ? -15.851 5.617 -18.526 1.00 89.00 117 ARG A O 1
ATOM 880 N N . GLU A 1 118 ? -14.646 3.777 -18.044 1.00 87.06 118 GLU A N 1
ATOM 881 C CA . GLU A 1 118 ? -15.784 2.879 -17.880 1.00 87.06 118 GLU A CA 1
ATOM 882 C C . GLU A 1 118 ? -16.671 3.295 -16.700 1.00 87.06 118 GLU A C 1
ATOM 884 O O . GLU A 1 118 ? -17.884 3.396 -16.854 1.00 87.06 118 GLU A O 1
ATOM 889 N N . LEU A 1 119 ? -16.085 3.652 -15.553 1.00 77.06 119 LEU A N 1
ATOM 890 C CA . LEU A 1 119 ? -16.843 4.153 -14.401 1.00 77.06 119 LEU A CA 1
ATOM 891 C C . LEU A 1 119 ? -17.645 5.425 -14.721 1.00 77.06 119 LEU A C 1
ATOM 893 O O . LEU A 1 119 ? -18.807 5.519 -14.334 1.00 77.06 119 LEU A O 1
ATOM 897 N N . HIS A 1 120 ? -17.076 6.378 -15.467 1.00 75.25 120 HIS A N 1
ATOM 898 C CA . HIS A 1 120 ? -17.809 7.581 -15.891 1.00 75.25 120 HIS A CA 1
ATOM 899 C C . HIS A 1 120 ? -18.922 7.280 -16.900 1.00 75.25 120 HIS A C 1
ATOM 901 O O . HIS A 1 120 ? -19.938 7.970 -16.918 1.00 75.25 120 HIS A O 1
ATOM 907 N N . ARG A 1 121 ? -18.742 6.258 -17.741 1.00 76.69 121 ARG A N 1
ATOM 908 C CA . ARG A 1 121 ? -19.747 5.827 -18.718 1.00 76.69 121 ARG A CA 1
ATOM 909 C C . ARG A 1 121 ? -20.932 5.128 -18.049 1.00 76.69 121 ARG A C 1
ATOM 911 O O . ARG A 1 121 ? -22.057 5.276 -18.514 1.00 76.69 121 ARG A O 1
ATOM 918 N N . THR A 1 122 ? -20.683 4.388 -16.973 1.00 73.12 122 THR A N 1
ATOM 919 C CA . THR A 1 122 ? -21.695 3.576 -16.277 1.00 73.12 122 THR A CA 1
ATOM 920 C C . THR A 1 122 ? -22.343 4.320 -15.104 1.00 73.12 122 THR A C 1
ATOM 922 O O . THR A 1 122 ? -23.501 4.069 -14.799 1.00 73.12 122 THR A O 1
ATOM 925 N N . GLY A 1 123 ? -21.647 5.281 -14.486 1.00 58.88 123 GLY A N 1
ATOM 926 C CA . GLY A 1 123 ? -22.173 6.154 -13.424 1.00 58.88 123 GLY A CA 1
ATOM 927 C C . GLY A 1 123 ? -22.987 7.362 -13.910 1.00 58.88 123 GLY A C 1
ATOM 928 O O . GLY A 1 123 ? -23.316 8.228 -13.106 1.00 58.88 123 GLY A O 1
ATOM 929 N N . GLY A 1 124 ? -23.271 7.450 -15.215 1.00 54.12 124 GLY A N 1
ATOM 930 C CA . GLY A 1 124 ? -24.084 8.501 -15.840 1.00 54.12 124 GLY A CA 1
ATOM 931 C C . GLY A 1 124 ? -25.571 8.162 -16.015 1.00 54.12 124 GLY A C 1
ATOM 932 O O . GLY A 1 124 ? -26.237 8.859 -16.777 1.00 54.12 124 GLY A O 1
ATOM 933 N N . ASN A 1 125 ? -26.073 7.108 -15.359 1.00 41.72 125 ASN A N 1
ATOM 934 C CA . ASN A 1 125 ? -27.485 6.706 -15.348 1.00 41.72 125 ASN A CA 1
ATOM 935 C C . ASN A 1 125 ? -28.026 6.666 -13.917 1.00 41.72 125 ASN A C 1
ATOM 937 O O . ASN A 1 125 ? -27.435 5.922 -13.103 1.00 41.72 125 ASN A O 1
#

Sequence (125 aa):
MEQLSELATLVLSARDALSDDIVSRVAQALSEGITLLDRLTRNEGLMRLLQVLDTPESQHLLLGLSTALSKMSRDIAISPPSKGGLAGVVKLAMEPGTQEGLRSLSLLGKYWSDSMRELHRTGGN

pLDDT: mean 82.77, std 9.75, range [41.72, 95.25]

Radius of gyration: 30.92 Å; chains: 1; bounding box: 56×28×89 Å

Secondary structure (DSSP, 8-state):
-HHHHHHHHHHHHHHHHHHHHHHHHHHHHHHHHHHHHHHHHT-HHHHHHHHHHTSHHHHHHHHHHHHHHHHHHHHHHHSPPP--SHHHHHHHHH-HHHHHHHHHHHHHHHHHHHHHHHHHHHTT-

Foldseek 3Di: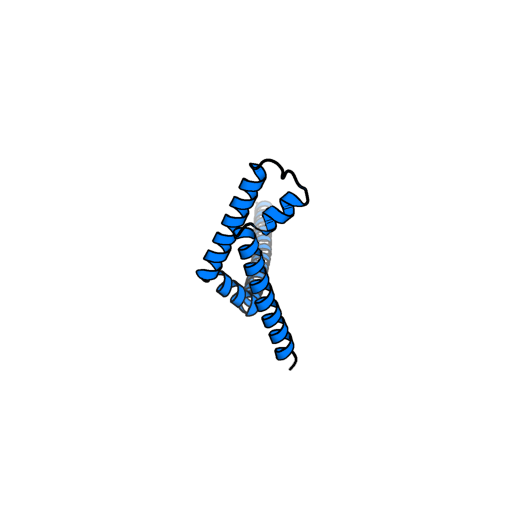
DVVVVVVVVVVVVVVVVVVVVVVVVVVVVVVVVVVVVVVCVVPPVNVVVVVVCPDPVNVVVVVVVVVVVVVVVVCVVPDDPPPDDPVSVVVCCPPPVSVVVVVVVVVVVVVVVVVVVVCVVVVPD